Protein AF-A0A6P0VV40-F1 (afdb_monomer)

Solvent-accessible surface area (backbone atoms only — not comparable to full-atom values): 6133 Å² total; per-residue (Å²): 119,70,68,61,55,53,53,53,50,41,50,74,72,64,53,86,82,78,61,78,78,81,75,80,90,69,53,70,68,53,52,54,54,59,65,34,68,69,32,47,52,50,42,54,52,50,51,51,51,52,53,49,52,53,46,37,32,76,75,44,55,63,76,57,80,88,52,69,65,69,73,33,42,53,50,54,51,51,52,33,52,52,55,48,53,52,52,51,53,52,53,53,53,52,51,53,52,51,56,58,63,75,74,108

Sequence (104 aa):
MLRIRHETFAQQLGIEHIILPKSGYKSGQRQQQEKQRYFRQGRYWHNGVEGRISYLKRSFGFNRCLYRGEHGFEGWVGWGVIAHNLTIISRTLAQKKQSLLQLN

pLDDT: mean 92.14, std 9.06, range [49.12, 98.19]

Structure (mmCIF, N/CA/C/O backbone):
data_AF-A0A6P0VV40-F1
#
_entry.id   AF-A0A6P0VV40-F1
#
loop_
_atom_site.group_PDB
_atom_site.id
_atom_site.type_symbol
_atom_site.label_atom_id
_atom_site.label_alt_id
_atom_site.label_comp_id
_atom_site.label_asym_id
_atom_site.label_entity_id
_atom_site.label_seq_id
_atom_site.pdbx_PDB_ins_code
_atom_site.Cartn_x
_atom_site.Cartn_y
_atom_site.Cartn_z
_atom_site.occupancy
_atom_site.B_iso_or_equiv
_atom_site.auth_seq_id
_atom_site.auth_comp_id
_atom_site.auth_asym_id
_atom_site.auth_atom_id
_atom_s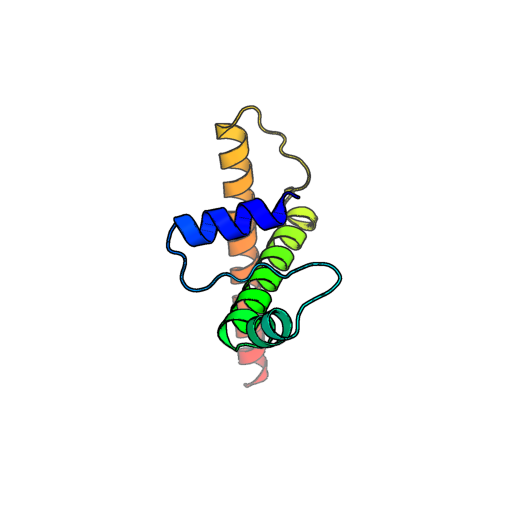ite.pdbx_PDB_model_num
ATOM 1 N N . MET A 1 1 ? -9.857 22.519 4.250 1.00 49.12 1 MET A N 1
ATOM 2 C CA . MET A 1 1 ? -10.674 22.792 3.046 1.00 49.12 1 MET A CA 1
ATOM 3 C C . MET A 1 1 ? -10.697 21.619 2.053 1.00 49.12 1 MET A C 1
ATOM 5 O O . MET A 1 1 ? -11.780 21.228 1.653 1.00 49.12 1 MET A O 1
ATOM 9 N N . LEU A 1 2 ? -9.560 20.986 1.715 1.00 59.31 2 LEU A N 1
ATOM 10 C CA . LEU A 1 2 ? -9.506 19.850 0.766 1.00 59.31 2 LEU A CA 1
ATOM 11 C C . LEU A 1 2 ? -10.274 18.582 1.205 1.00 59.31 2 LEU A C 1
ATOM 13 O O . LEU A 1 2 ? -11.019 18.022 0.414 1.00 59.31 2 LEU A O 1
ATOM 17 N N . ARG A 1 3 ? -10.164 18.157 2.473 1.00 59.00 3 ARG A N 1
ATOM 18 C CA . ARG A 1 3 ? -10.802 16.917 2.973 1.00 59.00 3 ARG A CA 1
ATOM 19 C C . ARG A 1 3 ? -12.333 16.904 2.915 1.00 59.00 3 ARG A C 1
ATOM 21 O O . ARG A 1 3 ? -12.904 15.870 2.604 1.00 59.00 3 ARG A O 1
ATOM 28 N N . ILE A 1 4 ? -12.974 18.042 3.192 1.00 63.78 4 ILE A N 1
ATOM 29 C CA . ILE A 1 4 ? -14.442 18.165 3.164 1.00 63.78 4 ILE A CA 1
ATOM 30 C C . ILE A 1 4 ? -14.948 17.937 1.735 1.00 63.78 4 ILE A C 1
ATOM 32 O O . ILE A 1 4 ? -15.907 17.205 1.538 1.00 63.78 4 ILE A O 1
ATOM 36 N N . ARG A 1 5 ? -14.227 18.461 0.731 1.00 72.25 5 ARG A N 1
ATOM 37 C CA . ARG A 1 5 ? -14.556 18.239 -0.684 1.00 72.25 5 ARG A CA 1
ATOM 38 C C . ARG A 1 5 ? -14.491 16.762 -1.076 1.00 72.25 5 ARG A C 1
ATOM 40 O O . ARG A 1 5 ? -15.326 16.312 -1.844 1.00 72.25 5 ARG A O 1
ATOM 47 N N . HIS A 1 6 ? -13.532 16.008 -0.536 1.00 83.44 6 HIS A N 1
ATOM 48 C CA . HIS A 1 6 ? -13.363 14.590 -0.876 1.00 83.44 6 HIS A CA 1
ATOM 49 C C . HIS A 1 6 ? -14.450 13.715 -0.241 1.00 83.44 6 HIS A C 1
ATOM 51 O O . HIS A 1 6 ? -14.906 12.763 -0.864 1.00 83.44 6 HIS A O 1
ATOM 57 N N . GLU A 1 7 ? -14.877 14.037 0.982 1.00 86.19 7 GLU A N 1
ATOM 58 C CA . GLU A 1 7 ? -15.966 13.320 1.653 1.00 86.19 7 GLU A CA 1
ATOM 59 C C . GLU A 1 7 ? -17.307 13.574 0.958 1.00 86.19 7 GLU A C 1
ATOM 61 O O . GLU A 1 7 ? -18.018 12.621 0.660 1.00 86.19 7 GLU A O 1
ATOM 66 N N . THR A 1 8 ? -17.611 14.824 0.599 1.00 87.44 8 THR A N 1
ATOM 67 C CA . THR A 1 8 ? -18.815 15.152 -0.182 1.00 87.44 8 THR A CA 1
ATOM 68 C C . THR A 1 8 ? -18.799 14.497 -1.563 1.00 87.44 8 THR A C 1
ATOM 70 O O . THR A 1 8 ? -19.811 13.955 -1.992 1.00 87.44 8 THR A O 1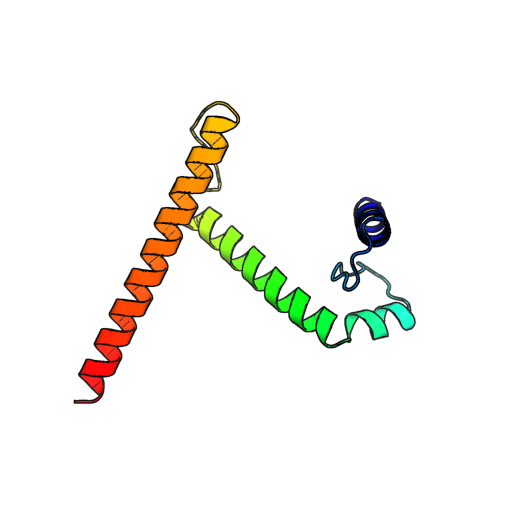
ATOM 73 N N . PHE A 1 9 ? -17.652 14.482 -2.243 1.00 91.44 9 PHE A N 1
ATOM 74 C CA . PHE A 1 9 ? -17.516 13.801 -3.531 1.00 91.44 9 PHE A CA 1
ATOM 75 C C . PHE A 1 9 ? -17.746 12.286 -3.410 1.00 91.44 9 PHE A C 1
ATOM 77 O O . PHE A 1 9 ? -18.480 11.702 -4.199 1.00 91.44 9 PHE A O 1
ATOM 84 N N . ALA A 1 10 ? -17.188 11.650 -2.376 1.00 90.50 10 ALA A N 1
ATOM 85 C CA . ALA A 1 10 ? -17.432 10.238 -2.088 1.00 90.50 10 ALA A CA 1
ATOM 86 C C . ALA A 1 10 ? -18.918 9.944 -1.812 1.00 90.50 10 ALA A C 1
ATOM 88 O O . ALA A 1 10 ? -19.440 8.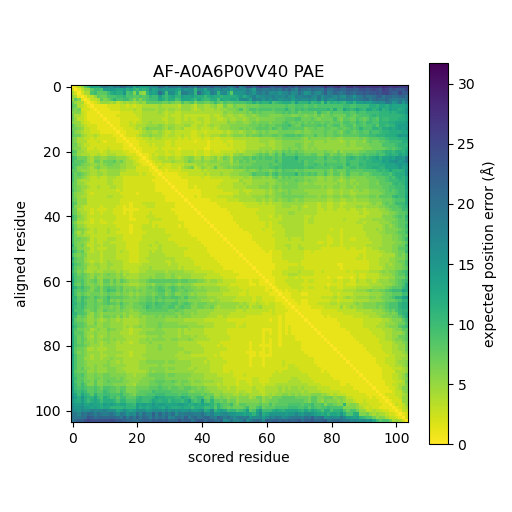935 -2.281 1.00 90.50 10 ALA A O 1
ATOM 89 N N . GLN A 1 11 ? -19.614 10.839 -1.103 1.00 90.56 11 GLN A N 1
ATOM 90 C CA . GLN A 1 11 ? -21.061 10.731 -0.883 1.00 90.56 11 GLN A CA 1
ATOM 91 C C . GLN A 1 11 ? -21.844 10.843 -2.196 1.00 90.56 11 GLN A C 1
ATOM 93 O O . GLN A 1 11 ? -22.757 10.057 -2.424 1.00 90.56 11 GLN A O 1
ATOM 98 N N . GLN A 1 12 ? -21.469 11.776 -3.078 1.00 94.62 12 GLN A N 1
ATOM 99 C CA . GLN A 1 12 ? -22.094 11.941 -4.398 1.00 94.62 12 GLN A CA 1
ATOM 100 C C . GLN A 1 12 ? -21.902 10.715 -5.297 1.00 94.62 12 GLN A C 1
ATOM 102 O O . GLN A 1 12 ? -22.793 10.382 -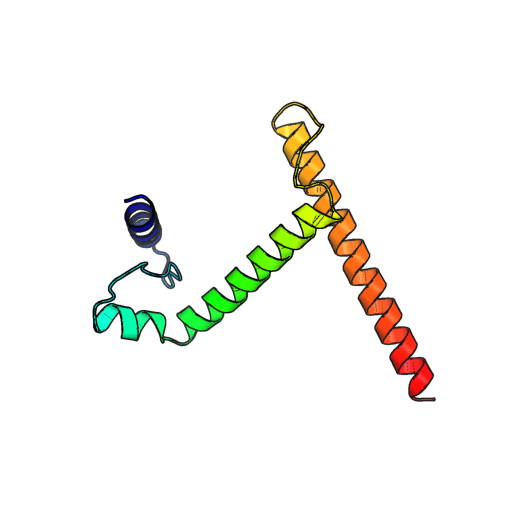6.070 1.00 94.62 12 GLN A O 1
ATOM 107 N N . LEU A 1 13 ? -20.772 10.017 -5.164 1.00 95.00 13 LEU A N 1
ATOM 108 C CA . LEU A 1 13 ? -20.518 8.740 -5.835 1.00 95.00 13 LEU A CA 1
ATOM 109 C C . LEU A 1 13 ? -21.291 7.557 -5.225 1.00 95.00 13 LEU A C 1
ATOM 111 O O . LEU A 1 13 ? -21.136 6.431 -5.689 1.00 95.00 13 LEU A O 1
ATOM 115 N N . GLY A 1 14 ? -22.094 7.781 -4.180 1.00 95.12 14 GLY A N 1
ATOM 116 C CA . GLY A 1 14 ? -22.861 6.728 -3.516 1.00 95.12 14 GLY A CA 1
ATOM 117 C C . GLY A 1 14 ? -22.000 5.765 -2.696 1.00 95.12 14 GLY A C 1
ATOM 118 O O . GLY A 1 14 ? -22.414 4.634 -2.451 1.00 95.12 14 GLY A O 1
ATOM 119 N N . ILE A 1 15 ? -20.799 6.179 -2.272 1.00 93.50 15 ILE A N 1
ATOM 120 C CA . ILE A 1 15 ? -19.941 5.339 -1.431 1.00 93.50 15 ILE A CA 1
ATOM 121 C C . ILE A 1 15 ? -20.584 5.201 -0.049 1.00 93.50 15 ILE A C 1
ATOM 123 O O . ILE A 1 15 ? -20.615 6.146 0.736 1.00 93.50 15 ILE A O 1
ATOM 127 N N . GLU A 1 16 ? -21.050 3.993 0.256 1.00 89.88 16 GLU A N 1
ATOM 128 C CA . GLU A 1 16 ? -21.761 3.673 1.498 1.00 89.88 16 GLU A CA 1
ATOM 129 C C . GLU A 1 16 ? -20.886 3.858 2.751 1.00 89.88 16 GLU A C 1
ATOM 131 O O . GLU A 1 16 ? -21.324 4.399 3.765 1.00 89.88 16 GLU A O 1
ATOM 136 N N . HIS A 1 17 ? -19.614 3.453 2.675 1.00 92.81 17 HIS A N 1
ATOM 137 C CA . HIS A 1 17 ? -18.705 3.419 3.820 1.00 92.81 17 HIS A CA 1
ATOM 138 C C . HIS A 1 17 ? -17.488 4.327 3.610 1.00 92.81 17 HIS A C 1
ATOM 140 O O . HIS A 1 17 ? -16.462 3.918 3.064 1.00 92.81 17 HIS A O 1
ATOM 146 N N . ILE A 1 18 ? -17.574 5.568 4.095 1.00 93.12 18 ILE A N 1
ATOM 147 C CA . ILE A 1 18 ? -16.497 6.560 3.968 1.00 93.12 18 ILE A CA 1
ATOM 148 C C . ILE A 1 18 ? -15.625 6.570 5.226 1.00 93.12 18 ILE A C 1
ATOM 150 O O . ILE A 1 18 ? -16.090 6.833 6.332 1.00 93.12 18 ILE A O 1
ATOM 154 N N . ILE A 1 19 ? -14.323 6.327 5.050 1.00 94.12 19 ILE A N 1
ATOM 155 C CA . ILE A 1 19 ? -13.353 6.179 6.153 1.00 94.12 19 ILE A CA 1
ATOM 156 C C . ILE A 1 19 ? -12.415 7.383 6.329 1.00 94.12 19 ILE A C 1
ATOM 158 O O . ILE A 1 19 ? -11.304 7.251 6.850 1.00 94.12 19 ILE A O 1
ATOM 162 N N . LEU A 1 20 ? -12.820 8.564 5.856 1.00 92.25 20 LEU A N 1
ATOM 163 C CA . LEU A 1 20 ? -12.023 9.787 5.959 1.00 92.25 20 LEU A CA 1
ATOM 164 C C . LEU A 1 20 ? -12.104 10.346 7.389 1.00 92.25 20 LEU A C 1
ATOM 166 O O . LEU A 1 20 ? -13.178 10.745 7.819 1.00 92.25 20 LEU A O 1
ATOM 170 N N . PRO A 1 21 ? -11.012 10.409 8.169 1.00 90.69 21 PRO A N 1
ATOM 171 C CA . PRO A 1 21 ? -11.084 10.936 9.528 1.00 90.69 21 PRO A CA 1
ATOM 172 C C . PRO A 1 21 ? -11.193 12.464 9.528 1.00 90.69 21 PRO A C 1
ATOM 174 O O . PRO A 1 21 ? -10.475 13.157 8.791 1.00 90.69 21 PRO A O 1
ATOM 177 N N . LYS A 1 22 ? -12.033 13.007 10.414 1.00 89.81 22 LYS A N 1
ATOM 178 C CA . LYS A 1 22 ? -12.083 14.450 10.665 1.00 89.81 22 LYS A CA 1
ATOM 179 C C . LYS A 1 22 ? -10.867 14.858 11.503 1.00 89.81 22 LYS A C 1
ATOM 181 O O . LYS A 1 22 ? -10.610 14.293 12.563 1.00 89.81 22 LYS A O 1
ATOM 186 N N . SER A 1 23 ? -10.102 15.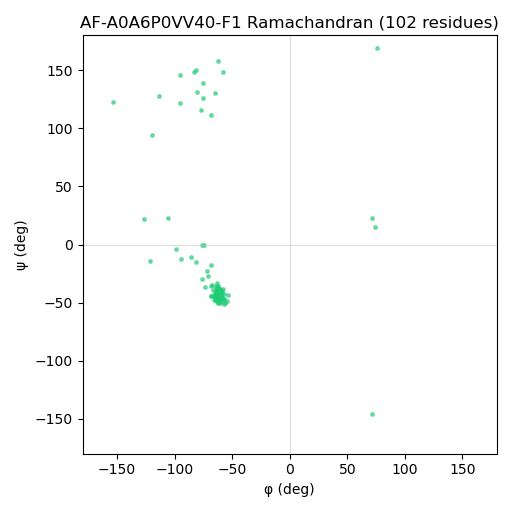839 11.031 1.00 85.31 23 SER A N 1
ATOM 187 C CA . SER A 1 23 ? -9.008 16.443 11.804 1.00 85.31 23 SER A CA 1
ATOM 188 C C . SER A 1 23 ? -9.535 17.490 12.786 1.00 85.31 23 SER A C 1
ATOM 190 O O . SER A 1 23 ? -10.512 18.175 12.484 1.00 85.31 23 SER A O 1
ATOM 192 N N . GLY A 1 24 ? -8.849 17.672 13.916 1.00 87.62 24 GLY A N 1
ATOM 193 C CA . GLY A 1 24 ? -9.226 18.661 14.928 1.00 87.62 24 GLY A CA 1
ATOM 194 C C . GLY A 1 24 ? -10.494 18.269 15.692 1.00 87.62 24 GLY A C 1
ATOM 195 O O . GLY A 1 24 ? -10.730 17.087 15.945 1.00 87.62 24 GLY A O 1
ATOM 196 N N . TYR A 1 25 ? -11.305 19.260 16.070 1.00 90.75 25 TYR A N 1
ATOM 197 C CA . TYR A 1 25 ? -12.492 19.046 16.900 1.00 90.75 25 TYR A CA 1
ATOM 198 C C . TYR A 1 25 ? -13.571 18.193 16.204 1.00 90.75 25 TYR A C 1
ATOM 200 O O . TYR A 1 25 ? -14.006 18.468 15.074 1.00 90.75 25 TYR A O 1
ATOM 208 N N . LYS A 1 26 ? -14.057 17.168 16.914 1.00 91.12 26 LYS A N 1
ATOM 209 C CA . LYS A 1 26 ? -15.077 16.221 16.441 1.00 91.12 26 LYS A CA 1
ATOM 210 C C . LYS A 1 26 ? -16.362 16.381 17.247 1.00 91.12 26 LYS A C 1
ATOM 212 O O . LYS A 1 26 ? -16.333 16.265 18.469 1.00 91.12 26 LYS A O 1
ATOM 217 N N . SER A 1 27 ? -17.486 16.561 16.553 1.00 93.25 27 SER A N 1
ATOM 218 C CA . SER A 1 27 ? -18.814 16.496 17.172 1.00 93.25 27 SER A CA 1
ATOM 219 C C . SER A 1 27 ? -19.074 15.098 17.742 1.00 93.25 27 SER A C 1
ATOM 221 O O . SER A 1 27 ? -18.477 14.121 17.281 1.00 93.25 27 SER A O 1
ATOM 223 N N . GLY A 1 28 ? -19.992 14.982 18.708 1.00 94.69 28 GLY A N 1
ATOM 224 C CA . GLY A 1 28 ? -20.370 13.688 19.292 1.00 94.69 28 GLY A CA 1
ATOM 225 C C . GLY A 1 28 ? -20.798 12.667 18.232 1.00 94.69 28 GLY A C 1
ATOM 226 O O . GLY A 1 28 ? -20.312 11.538 18.230 1.00 94.69 28 GLY A O 1
ATOM 227 N N . GLN A 1 29 ? -21.595 13.100 17.250 1.00 93.00 29 GLN A N 1
ATOM 228 C CA . GLN A 1 29 ? -22.006 12.272 16.113 1.00 93.00 29 GLN A CA 1
ATOM 229 C C . GLN A 1 29 ? -20.807 11.769 15.297 1.00 93.00 29 GLN A C 1
ATOM 231 O O . GLN A 1 29 ? -20.732 10.583 14.980 1.00 93.00 29 GLN A O 1
ATOM 236 N N . ARG A 1 30 ? -19.821 12.633 15.004 1.00 92.94 30 ARG A N 1
ATOM 237 C CA . ARG A 1 30 ? -18.627 12.207 14.260 1.00 92.94 30 ARG A CA 1
ATOM 238 C C . ARG A 1 30 ? -17.785 11.222 15.061 1.00 92.94 30 ARG A C 1
ATOM 240 O O . ARG A 1 30 ? -17.272 10.261 14.501 1.00 92.94 30 ARG A O 1
ATOM 247 N N . GLN A 1 31 ? -17.653 11.429 16.368 1.00 94.50 31 GLN A N 1
ATOM 248 C CA . GLN A 1 31 ? -16.941 10.481 17.225 1.00 94.50 31 GLN A CA 1
ATOM 249 C C . GLN A 1 31 ? -17.623 9.109 17.241 1.00 94.50 31 GLN A C 1
ATOM 251 O O . GLN A 1 31 ? -16.932 8.095 17.206 1.00 94.50 31 GLN A O 1
ATOM 256 N N . GLN A 1 32 ? -18.957 9.065 17.278 1.00 95.19 32 GLN A N 1
ATOM 257 C CA . GLN A 1 32 ? -19.710 7.811 17.206 1.00 95.19 32 GLN A CA 1
ATOM 258 C C . GLN A 1 32 ? -19.517 7.117 15.852 1.00 95.19 32 GLN A C 1
ATOM 260 O O . GLN A 1 32 ? -19.206 5.928 15.835 1.00 95.19 32 GLN A O 1
ATOM 265 N N . GLN A 1 33 ? -19.603 7.857 14.741 1.00 93.12 33 GLN A N 1
ATOM 266 C CA . GLN A 1 33 ? -19.331 7.339 13.393 1.00 93.12 33 GLN A CA 1
ATOM 267 C C . GLN A 1 33 ? -17.920 6.745 13.278 1.00 93.12 33 GLN A C 1
ATOM 269 O O . GLN A 1 33 ? -17.764 5.593 12.888 1.00 93.12 33 GLN A O 1
ATOM 274 N N . GLU A 1 34 ? -16.879 7.475 13.692 1.00 94.75 34 GLU A N 1
ATOM 275 C CA . GLU A 1 34 ? -15.491 6.997 13.575 1.00 94.75 34 GLU A CA 1
ATOM 276 C C . GLU A 1 34 ? -15.173 5.801 14.498 1.00 94.75 34 GLU A C 1
ATOM 278 O O . GLU A 1 34 ? -14.201 5.075 14.272 1.00 94.75 34 GLU A O 1
ATOM 283 N N . LYS A 1 35 ? -15.995 5.557 15.530 1.00 95.25 35 LYS A N 1
ATOM 284 C CA . LYS A 1 35 ? -15.904 4.370 16.399 1.00 95.25 35 LYS A CA 1
ATOM 285 C C . LYS A 1 35 ? -16.569 3.129 15.794 1.00 95.25 35 LYS A C 1
ATOM 287 O O . LYS A 1 35 ? -16.308 2.017 16.274 1.00 95.25 35 LYS A O 1
ATOM 292 N N . GLN A 1 36 ? -17.396 3.287 14.757 1.00 96.75 36 GLN A N 1
ATOM 293 C CA . GLN A 1 36 ? -18.074 2.171 14.100 1.00 96.75 36 GLN A CA 1
ATOM 294 C C . GLN A 1 36 ? -17.060 1.148 13.576 1.00 96.75 36 GLN A C 1
ATOM 296 O O . GLN A 1 36 ? -15.921 1.463 13.217 1.00 96.75 36 GLN A O 1
ATOM 301 N N . ARG A 1 37 ? -17.472 -0.123 13.571 1.00 96.81 37 ARG A N 1
ATOM 302 C CA . ARG A 1 37 ? -16.588 -1.246 13.238 1.00 96.81 37 ARG A CA 1
ATOM 303 C C . ARG A 1 37 ? -16.022 -1.130 11.823 1.00 96.81 37 ARG A C 1
ATOM 305 O O . ARG A 1 37 ? -14.811 -1.278 11.670 1.00 96.81 37 ARG A O 1
ATOM 312 N N . TYR A 1 38 ? -16.859 -0.827 10.826 1.00 96.06 38 TYR A N 1
ATOM 313 C CA . TYR A 1 38 ? -16.404 -0.676 9.438 1.00 96.06 38 TYR A CA 1
ATOM 314 C C . TYR A 1 38 ? -15.373 0.452 9.314 1.00 96.06 38 TYR A C 1
ATOM 316 O O . TYR A 1 38 ? -14.369 0.293 8.625 1.00 96.06 38 TYR A O 1
ATOM 324 N N . PHE A 1 39 ? -15.572 1.560 10.040 1.00 96.44 39 PHE A N 1
ATOM 325 C CA . PHE A 1 39 ? -14.680 2.711 9.981 1.00 96.44 39 PHE A CA 1
ATOM 326 C C . PHE A 1 39 ? -13.296 2.331 10.502 1.00 96.44 39 PHE A C 1
ATOM 328 O O . PHE A 1 39 ? -12.285 2.567 9.839 1.00 96.44 39 PHE A O 1
ATOM 335 N N . ARG A 1 40 ? -13.242 1.665 11.662 1.00 96.12 40 ARG A N 1
ATOM 336 C CA . ARG A 1 40 ? -11.982 1.186 12.246 1.00 96.12 40 ARG A CA 1
ATOM 337 C C . ARG A 1 40 ? -11.286 0.164 11.352 1.00 96.12 40 ARG A C 1
ATOM 339 O O . ARG A 1 40 ? -10.091 0.299 11.110 1.00 96.12 40 ARG A O 1
ATOM 346 N N . GLN A 1 41 ? -12.020 -0.813 10.824 1.00 96.69 41 GLN A N 1
ATOM 347 C CA . GLN A 1 41 ? -11.457 -1.824 9.924 1.00 96.69 41 GLN A CA 1
ATO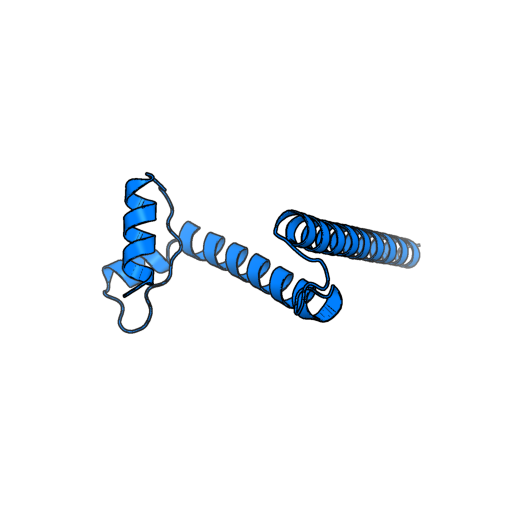M 348 C C . GLN A 1 41 ? -10.903 -1.203 8.639 1.00 96.69 41 GLN A C 1
ATOM 350 O O . GLN A 1 41 ? -9.759 -1.475 8.276 1.00 96.69 41 GLN A O 1
ATOM 355 N N . GLY A 1 42 ? -11.655 -0.305 8.003 1.00 96.12 42 GLY A N 1
ATOM 356 C CA . GLY A 1 42 ? -11.181 0.401 6.818 1.00 96.12 42 GLY A CA 1
ATOM 357 C C . GLY A 1 42 ? -9.973 1.291 7.116 1.00 96.12 42 GLY A C 1
ATOM 358 O O . GLY A 1 42 ? -9.028 1.325 6.330 1.00 96.12 42 GLY A O 1
ATOM 359 N N . ARG A 1 43 ? -9.921 1.946 8.285 1.00 95.75 43 ARG A N 1
ATOM 360 C CA . ARG A 1 43 ? -8.726 2.688 8.721 1.00 95.75 43 ARG A CA 1
ATOM 361 C C . ARG A 1 43 ? -7.516 1.784 8.952 1.00 95.75 43 ARG A C 1
ATOM 363 O O . ARG A 1 43 ? -6.418 2.178 8.565 1.00 95.75 43 ARG A O 1
ATOM 370 N N . TYR A 1 44 ? -7.683 0.598 9.537 1.00 96.25 44 TYR A N 1
ATOM 371 C CA . TYR A 1 44 ? -6.583 -0.362 9.678 1.00 96.25 44 TYR A CA 1
ATOM 372 C C . TYR A 1 44 ? -6.063 -0.825 8.319 1.00 96.25 44 TYR A C 1
ATOM 374 O O . TYR A 1 44 ? -4.852 -0.825 8.099 1.00 96.25 44 TYR A O 1
ATOM 382 N N . TRP A 1 45 ? -6.965 -1.133 7.388 1.00 96.12 45 TRP A N 1
ATOM 383 C CA . TRP A 1 45 ? -6.594 -1.488 6.022 1.00 96.12 45 TRP A CA 1
ATOM 384 C C . TRP A 1 45 ? -5.839 -0.348 5.325 1.00 96.12 45 TRP A C 1
ATOM 386 O O . TRP A 1 45 ? -4.741 -0.559 4.810 1.00 96.12 45 TRP A O 1
ATOM 396 N N . HIS A 1 46 ? -6.355 0.882 5.408 1.00 95.31 46 HIS A N 1
ATOM 397 C CA . HIS A 1 46 ? -5.700 2.071 4.863 1.00 95.31 46 HIS A CA 1
ATOM 398 C C . HIS A 1 46 ? -4.308 2.289 5.467 1.00 95.31 46 HIS A C 1
ATOM 400 O O . HIS A 1 46 ? -3.366 2.615 4.750 1.00 95.31 46 HIS A O 1
ATOM 406 N N . ASN A 1 47 ? -4.141 2.116 6.780 1.00 95.88 47 ASN A N 1
ATOM 407 C CA . ASN A 1 47 ? -2.825 2.225 7.412 1.00 95.88 47 ASN A CA 1
ATOM 408 C C . ASN A 1 47 ? -1.853 1.158 6.872 1.00 95.88 47 ASN A C 1
ATOM 410 O O . ASN A 1 47 ? -0.673 1.447 6.684 1.00 95.88 47 ASN A O 1
ATOM 414 N N . GLY A 1 48 ? -2.342 -0.051 6.577 1.00 95.75 48 GLY A N 1
ATOM 415 C CA . GLY A 1 48 ? -1.557 -1.095 5.917 1.00 95.75 48 GLY A CA 1
ATOM 416 C C . GLY A 1 48 ? -1.103 -0.697 4.509 1.00 95.75 48 GLY A C 1
ATOM 417 O O . GLY A 1 48 ? 0.057 -0.917 4.156 1.00 95.75 48 GLY A O 1
ATOM 418 N N . VAL A 1 49 ? -1.981 -0.061 3.726 1.00 95.12 49 VAL A N 1
ATOM 419 C CA . VAL A 1 49 ? -1.643 0.482 2.398 1.00 95.12 49 VAL A CA 1
ATOM 420 C C . VAL A 1 49 ? -0.549 1.547 2.504 1.00 95.12 49 VAL A C 1
ATOM 422 O O . VAL A 1 49 ? 0.462 1.449 1.810 1.00 95.12 49 VAL A O 1
ATOM 425 N N . GLU A 1 50 ? -0.682 2.503 3.426 1.00 96.19 50 GLU A N 1
ATOM 426 C CA . GLU A 1 50 ? 0.346 3.529 3.669 1.00 96.19 50 GLU A CA 1
ATOM 427 C C . GLU A 1 50 ? 1.687 2.918 4.095 1.00 96.19 50 GLU A C 1
ATOM 429 O O . GLU A 1 50 ? 2.752 3.333 3.631 1.00 96.19 50 GLU A O 1
ATOM 434 N N . GLY A 1 51 ? 1.650 1.875 4.931 1.00 96.12 51 GLY A N 1
ATOM 435 C CA . GLY A 1 51 ? 2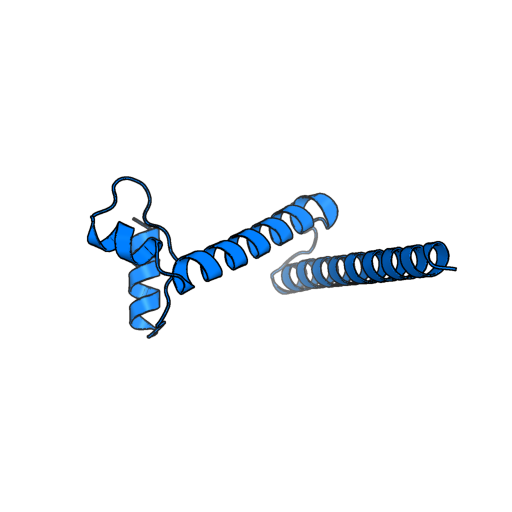.840 1.117 5.310 1.00 96.12 51 GLY A CA 1
ATOM 436 C C . GLY A 1 51 ? 3.542 0.490 4.101 1.00 96.12 51 GLY A C 1
ATOM 437 O O . GLY A 1 51 ? 4.766 0.591 3.976 1.00 96.12 51 GLY A O 1
ATOM 438 N N . ARG A 1 52 ? 2.777 -0.094 3.169 1.00 95.31 52 ARG A N 1
ATOM 439 C CA . ARG A 1 52 ? 3.317 -0.651 1.916 1.00 95.31 52 ARG A CA 1
ATOM 440 C C . ARG A 1 52 ? 3.902 0.431 1.013 1.00 95.31 52 ARG A C 1
ATOM 442 O O . ARG A 1 52 ? 5.010 0.248 0.520 1.00 95.31 52 ARG A O 1
ATOM 449 N N . ILE A 1 53 ? 3.228 1.572 0.850 1.00 94.56 53 ILE A N 1
ATOM 450 C CA . ILE A 1 53 ? 3.748 2.712 0.072 1.00 94.56 53 ILE A CA 1
ATOM 451 C C . ILE A 1 53 ? 5.061 3.220 0.679 1.00 94.56 53 ILE A C 1
ATOM 453 O O . ILE A 1 53 ? 6.038 3.429 -0.040 1.00 94.56 53 ILE A O 1
ATOM 457 N N . SER A 1 54 ? 5.120 3.374 2.003 1.00 95.88 54 SER A N 1
ATOM 458 C CA . SER A 1 54 ? 6.341 3.776 2.712 1.00 95.88 54 SER A CA 1
ATOM 459 C C . SER A 1 54 ? 7.488 2.783 2.495 1.00 95.88 54 SER A C 1
ATOM 461 O O . SER A 1 54 ? 8.640 3.177 2.295 1.00 95.88 54 SER A O 1
ATOM 463 N N . TYR A 1 55 ? 7.192 1.483 2.488 1.00 95.88 55 TYR A N 1
ATOM 464 C CA . TYR A 1 55 ? 8.190 0.459 2.196 1.00 95.88 55 TYR A CA 1
ATOM 465 C C . TYR A 1 55 ? 8.656 0.488 0.733 1.00 95.88 55 TYR A C 1
ATOM 467 O O . TYR A 1 55 ? 9.860 0.477 0.484 1.00 95.88 55 TYR A O 1
ATOM 475 N N . LEU A 1 56 ? 7.736 0.624 -0.227 1.00 96.44 56 LEU A N 1
ATOM 476 C CA . LEU A 1 56 ? 8.056 0.792 -1.650 1.00 96.44 56 LEU A CA 1
ATOM 477 C C . LEU A 1 56 ? 8.956 2.012 -1.895 1.00 96.44 56 LEU A C 1
ATOM 479 O O . LEU A 1 56 ? 9.952 1.925 -2.611 1.00 96.44 56 LEU A O 1
ATOM 483 N N . LYS A 1 57 ? 8.672 3.137 -1.233 1.00 95.31 57 LYS A N 1
ATOM 484 C CA . LYS A 1 57 ? 9.510 4.343 -1.285 1.00 95.31 57 LYS A CA 1
ATOM 485 C C . LYS A 1 57 ? 10.932 4.091 -0.797 1.00 95.31 57 LYS A C 1
ATOM 487 O O . LYS A 1 57 ? 11.881 4.440 -1.492 1.00 95.31 57 LYS A O 1
ATOM 492 N N . ARG A 1 58 ? 11.083 3.463 0.372 1.00 95.62 58 ARG A N 1
ATOM 493 C CA . ARG A 1 58 ? 12.396 3.242 1.002 1.00 95.62 58 ARG A CA 1
ATOM 494 C C . ARG A 1 58 ? 13.218 2.125 0.361 1.00 95.62 58 ARG A C 1
ATOM 496 O O . ARG A 1 58 ? 14.439 2.195 0.421 1.00 95.62 58 ARG A O 1
ATOM 503 N N . SER A 1 59 ? 12.579 1.103 -0.209 1.00 95.56 59 SER A N 1
ATOM 504 C CA . SER A 1 59 ? 13.268 -0.126 -0.638 1.00 95.56 59 SER A CA 1
ATOM 505 C C . SER A 1 59 ? 13.134 -0.461 -2.124 1.00 95.56 59 SER A C 1
ATOM 507 O O . SER A 1 59 ? 13.899 -1.286 -2.605 1.00 95.56 59 SER A O 1
ATOM 509 N N . PHE A 1 60 ? 12.209 0.168 -2.856 1.00 95.75 60 PHE A N 1
ATOM 510 C CA . PHE A 1 60 ? 11.922 -0.148 -4.266 1.00 95.75 60 PHE A CA 1
ATOM 511 C C . PHE A 1 60 ? 11.986 1.084 -5.185 1.00 95.75 60 PHE A C 1
ATOM 513 O O . PHE A 1 60 ? 11.404 1.095 -6.263 1.00 95.75 60 PHE A O 1
ATOM 520 N N . GLY A 1 61 ? 12.691 2.143 -4.771 1.00 92.56 61 GLY A N 1
ATOM 521 C CA . GLY A 1 61 ? 12.999 3.280 -5.649 1.00 92.56 61 GLY A CA 1
ATOM 522 C C . GLY A 1 61 ? 11.822 4.217 -5.945 1.00 92.56 61 GLY A C 1
ATOM 523 O O . GLY A 1 61 ? 11.913 5.048 -6.844 1.00 92.56 61 GLY A O 1
ATOM 524 N N . PHE A 1 62 ? 10.721 4.152 -5.188 1.00 95.56 62 PHE A N 1
ATOM 525 C CA . PHE A 1 62 ? 9.545 5.009 -5.434 1.00 95.56 62 PHE A CA 1
ATOM 526 C C . PHE A 1 62 ? 9.713 6.463 -4.964 1.00 95.56 62 PHE A C 1
ATOM 528 O O . PHE A 1 62 ? 8.805 7.273 -5.132 1.00 95.56 62 PHE A O 1
ATOM 535 N N . ASN A 1 63 ? 10.861 6.824 -4.386 1.00 94.12 63 ASN A N 1
ATOM 536 C CA . ASN A 1 63 ? 11.169 8.219 -4.060 1.00 94.12 63 ASN A CA 1
ATOM 537 C C . ASN A 1 63 ? 11.442 9.075 -5.305 1.00 94.12 63 ASN A C 1
ATOM 539 O O . ASN A 1 63 ? 11.243 10.287 -5.258 1.00 94.12 63 ASN A O 1
ATOM 543 N N . ARG A 1 64 ? 11.909 8.469 -6.405 1.00 94.00 64 ARG A N 1
ATOM 544 C CA . ARG A 1 64 ? 12.205 9.181 -7.651 1.00 94.00 64 ARG A CA 1
ATOM 545 C C . ARG A 1 64 ? 12.082 8.239 -8.843 1.00 94.00 64 ARG A C 1
ATOM 547 O O . ARG A 1 64 ? 12.799 7.250 -8.915 1.00 94.00 64 ARG A O 1
ATOM 554 N N . CYS A 1 65 ? 11.220 8.589 -9.794 1.00 95.12 65 CYS A N 1
ATOM 555 C CA . CYS A 1 65 ? 11.178 7.933 -11.097 1.00 95.12 65 CYS A CA 1
ATOM 556 C C . CYS A 1 65 ? 12.287 8.500 -11.994 1.00 95.12 65 CYS A C 1
ATOM 558 O O . CYS A 1 65 ? 12.443 9.721 -12.086 1.00 95.12 65 CYS A O 1
ATOM 560 N N . LEU A 1 66 ? 13.061 7.624 -12.636 1.00 93.56 66 LEU A N 1
ATOM 561 C CA . LEU A 1 66 ? 14.089 8.020 -13.608 1.00 93.56 66 LEU A CA 1
ATOM 562 C C . LEU A 1 66 ? 13.576 7.995 -15.054 1.00 93.56 66 LEU A C 1
ATOM 564 O O . LEU A 1 66 ? 14.244 8.506 -15.952 1.00 93.56 66 LEU A O 1
ATOM 568 N N . TYR A 1 67 ? 12.409 7.393 -15.287 1.00 96.25 67 TYR A N 1
ATOM 569 C CA . TYR A 1 67 ? 11.823 7.265 -16.616 1.00 96.25 67 TYR A CA 1
ATOM 570 C C . TYR A 1 67 ? 11.068 8.547 -16.978 1.00 96.25 67 TYR A C 1
ATOM 572 O O . TYR A 1 67 ? 10.541 9.246 -16.112 1.00 96.25 67 TYR A O 1
ATOM 580 N N . ARG A 1 68 ? 11.044 8.878 -18.272 1.00 96.56 68 ARG A N 1
ATOM 581 C CA . ARG A 1 68 ? 10.394 10.090 -18.786 1.00 96.56 68 ARG A CA 1
ATOM 582 C C . ARG A 1 68 ? 8.974 9.784 -19.257 1.00 96.56 68 ARG A C 1
ATOM 584 O O . ARG A 1 68 ? 8.731 8.727 -19.831 1.00 96.56 68 ARG A O 1
ATOM 591 N N . GLY A 1 69 ? 8.078 10.752 -19.077 1.00 96.94 69 GLY A N 1
ATOM 592 C CA . GLY A 1 69 ? 6.683 10.659 -19.510 1.00 96.94 69 GLY A CA 1
ATOM 593 C C . GLY A 1 69 ? 5.817 9.765 -18.619 1.00 96.94 69 GLY A C 1
ATOM 594 O O . GLY A 1 69 ? 6.312 9.041 -17.756 1.00 96.94 69 GLY A O 1
ATOM 595 N N . GLU A 1 70 ? 4.507 9.836 -18.841 1.00 97.25 70 GLU A N 1
ATOM 596 C CA . GLU A 1 70 ? 3.497 9.115 -18.059 1.00 97.25 70 GLU A CA 1
ATOM 597 C C . GLU A 1 70 ? 3.644 7.595 -18.192 1.00 97.25 70 GLU A C 1
ATOM 599 O O . GLU A 1 70 ? 3.806 6.913 -17.186 1.00 97.25 70 GLU A O 1
ATOM 604 N N . HIS A 1 71 ? 3.755 7.073 -19.418 1.00 97.19 71 HIS A N 1
ATOM 605 C CA . HIS A 1 71 ? 3.999 5.644 -19.652 1.00 97.19 71 HIS A CA 1
ATOM 606 C C . HIS A 1 71 ? 5.285 5.134 -18.986 1.00 97.19 71 HIS A C 1
ATOM 608 O O . HIS A 1 71 ? 5.328 4.028 -18.446 1.00 97.19 71 HIS A O 1
ATOM 614 N N . GLY A 1 72 ? 6.345 5.950 -18.985 1.00 97.25 72 GLY A N 1
ATOM 615 C CA . GLY A 1 72 ? 7.582 5.625 -18.279 1.00 97.25 72 GLY A CA 1
ATOM 616 C C . GLY A 1 72 ? 7.369 5.543 -16.766 1.00 97.25 72 GLY A C 1
ATOM 617 O O . GLY A 1 72 ? 7.876 4.629 -16.116 1.00 97.25 72 GLY A O 1
ATOM 618 N N . PHE A 1 73 ? 6.588 6.466 -16.205 1.00 96.69 73 PHE A N 1
ATOM 619 C CA . PHE A 1 73 ? 6.223 6.458 -14.792 1.00 96.69 73 PHE A CA 1
ATOM 620 C C . PHE A 1 73 ? 5.370 5.240 -14.413 1.00 96.69 73 PHE A C 1
ATOM 622 O O . PHE A 1 73 ? 5.686 4.568 -13.429 1.00 96.69 73 PHE A O 1
ATOM 629 N N . GLU A 1 74 ? 4.348 4.908 -15.204 1.00 97.06 74 GLU A N 1
ATOM 630 C CA . GLU A 1 74 ? 3.519 3.711 -15.009 1.00 97.06 74 GLU A CA 1
ATOM 631 C C . GLU A 1 74 ? 4.372 2.438 -15.009 1.00 97.06 74 GLU A C 1
ATOM 633 O O . GLU A 1 74 ? 4.263 1.616 -14.097 1.00 97.06 74 GLU A O 1
ATOM 638 N N . GLY A 1 75 ? 5.285 2.312 -15.979 1.00 97.31 75 GLY A N 1
ATOM 639 C CA . GLY A 1 75 ? 6.222 1.193 -16.059 1.00 97.31 75 GLY A CA 1
ATOM 640 C C . GLY A 1 75 ? 7.156 1.114 -14.849 1.00 97.31 75 GLY A C 1
ATOM 641 O O . GLY A 1 75 ? 7.326 0.040 -14.271 1.00 97.31 75 GLY A O 1
ATOM 642 N N . TRP A 1 76 ? 7.725 2.244 -14.415 1.00 97.00 76 TRP A N 1
ATOM 643 C CA . TRP A 1 76 ? 8.579 2.313 -13.221 1.00 97.00 76 TRP A CA 1
ATOM 644 C C . TRP A 1 76 ? 7.846 1.832 -11.962 1.00 97.00 76 TRP A C 1
ATOM 646 O O . TRP A 1 76 ? 8.374 1.025 -11.190 1.00 97.00 76 TRP A O 1
ATOM 656 N N . VAL A 1 77 ? 6.606 2.294 -11.770 1.00 96.00 77 VAL A N 1
ATOM 657 C CA . VAL A 1 77 ? 5.753 1.857 -10.659 1.00 96.00 77 VAL A CA 1
ATOM 658 C C . VAL A 1 77 ? 5.434 0.366 -10.784 1.00 96.00 77 VAL A C 1
ATOM 660 O O . VAL A 1 77 ? 5.601 -0.378 -9.816 1.00 96.00 77 VAL A O 1
ATOM 663 N N . GLY A 1 78 ? 5.038 -0.102 -11.968 1.00 96.38 78 GLY A N 1
ATOM 664 C CA . GLY A 1 78 ? 4.734 -1.512 -12.215 1.00 96.38 78 GLY A CA 1
ATOM 665 C C . GLY A 1 78 ? 5.888 -2.436 -11.819 1.00 96.38 78 GLY A C 1
ATOM 666 O O . GLY A 1 78 ? 5.694 -3.378 -11.045 1.00 96.38 78 GLY A O 1
ATOM 667 N N . TRP A 1 79 ? 7.109 -2.117 -12.255 1.00 96.81 79 TRP A N 1
ATOM 668 C CA . TRP A 1 79 ? 8.298 -2.906 -11.924 1.00 96.81 79 TRP A CA 1
ATOM 669 C C . TRP A 1 79 ? 8.599 -2.949 -10.428 1.00 96.81 79 TRP A C 1
ATOM 671 O O . TRP A 1 79 ? 8.883 -4.025 -9.896 1.00 96.81 79 TRP A O 1
ATOM 681 N N . GLY A 1 80 ? 8.496 -1.821 -9.721 1.00 96.19 80 GLY A N 1
ATOM 682 C CA . GLY A 1 80 ? 8.727 -1.822 -8.275 1.00 96.19 80 GLY A CA 1
ATOM 683 C C . GLY A 1 80 ? 7.664 -2.600 -7.498 1.00 96.19 80 GLY A C 1
ATOM 684 O O . GLY A 1 80 ? 8.006 -3.282 -6.531 1.00 96.19 80 GLY A O 1
ATOM 685 N N . VAL A 1 81 ? 6.399 -2.586 -7.941 1.00 96.69 81 VAL A N 1
ATOM 686 C CA . VAL A 1 81 ? 5.344 -3.432 -7.352 1.00 96.69 81 VAL A CA 1
ATOM 687 C C . VAL A 1 81 ? 5.631 -4.918 -7.588 1.00 96.69 81 VAL A C 1
ATOM 689 O O . VAL A 1 81 ? 5.534 -5.709 -6.648 1.00 96.69 81 VAL A O 1
ATOM 692 N N . ILE A 1 82 ? 6.028 -5.311 -8.803 1.00 97.75 82 ILE A N 1
ATOM 693 C CA . ILE A 1 82 ? 6.378 -6.707 -9.119 1.00 97.75 82 ILE A CA 1
ATOM 694 C C . ILE A 1 82 ? 7.559 -7.174 -8.260 1.00 97.75 82 ILE A C 1
ATOM 696 O O . ILE A 1 82 ? 7.464 -8.205 -7.591 1.00 97.75 82 ILE A O 1
ATOM 700 N N . ALA A 1 83 ? 8.644 -6.397 -8.213 1.00 97.81 83 ALA A N 1
ATOM 701 C CA . ALA A 1 83 ? 9.816 -6.712 -7.397 1.00 97.81 83 ALA A CA 1
ATOM 702 C C . ALA A 1 83 ? 9.459 -6.841 -5.904 1.00 97.81 83 ALA A C 1
ATOM 704 O O . ALA A 1 83 ? 9.934 -7.753 -5.217 1.00 97.81 83 ALA A O 1
ATOM 705 N N . HIS A 1 84 ? 8.580 -5.969 -5.405 1.00 96.69 84 HIS A N 1
ATOM 706 C CA . HIS A 1 84 ? 8.079 -6.042 -4.037 1.00 96.69 84 HIS A CA 1
ATOM 707 C C . HIS A 1 84 ? 7.310 -7.335 -3.774 1.00 96.69 84 HIS A C 1
ATOM 709 O O . HIS A 1 84 ? 7.625 -8.046 -2.817 1.00 96.69 84 HIS A O 1
ATOM 715 N N . ASN A 1 85 ? 6.355 -7.676 -4.639 1.00 96.69 85 ASN A N 1
ATOM 716 C CA . ASN A 1 85 ? 5.548 -8.884 -4.488 1.00 96.69 85 ASN A CA 1
ATOM 717 C C . ASN A 1 85 ? 6.421 -10.147 -4.497 1.00 96.69 85 ASN A C 1
ATOM 719 O O . ASN A 1 85 ? 6.279 -10.991 -3.611 1.00 96.69 85 ASN A O 1
ATOM 723 N N . LEU A 1 86 ? 7.379 -10.240 -5.426 1.00 98.19 86 LEU A N 1
ATOM 724 C CA . LEU A 1 86 ? 8.338 -11.349 -5.487 1.00 98.19 86 LEU A CA 1
ATOM 725 C C . LEU A 1 86 ? 9.175 -11.459 -4.204 1.00 98.19 86 LEU A C 1
ATOM 727 O O . LEU A 1 86 ? 9.376 -12.556 -3.683 1.00 98.19 86 LEU A O 1
ATOM 731 N N . THR A 1 87 ? 9.609 -10.325 -3.649 1.00 97.06 87 THR A N 1
ATOM 732 C CA . THR A 1 87 ? 10.364 -10.285 -2.388 1.00 97.06 87 THR A CA 1
ATOM 733 C C . THR A 1 87 ? 9.540 -10.822 -1.217 1.00 97.06 87 THR A C 1
ATOM 735 O O . THR A 1 87 ? 10.054 -11.597 -0.407 1.00 97.06 87 THR A O 1
ATOM 738 N N . ILE A 1 88 ? 8.266 -10.431 -1.111 1.00 96.00 88 ILE A N 1
ATOM 739 C CA . ILE A 1 88 ? 7.378 -10.912 -0.045 1.00 96.00 88 ILE A CA 1
ATOM 740 C C . ILE A 1 88 ? 7.124 -12.412 -0.196 1.00 96.00 88 ILE A C 1
ATOM 742 O O . ILE A 1 88 ? 7.317 -13.144 0.773 1.00 96.00 88 ILE A O 1
ATOM 746 N N . ILE A 1 89 ? 6.787 -12.879 -1.402 1.00 97.75 89 ILE A N 1
ATOM 747 C CA . ILE A 1 89 ? 6.566 -14.305 -1.683 1.00 97.75 89 ILE A CA 1
ATOM 748 C 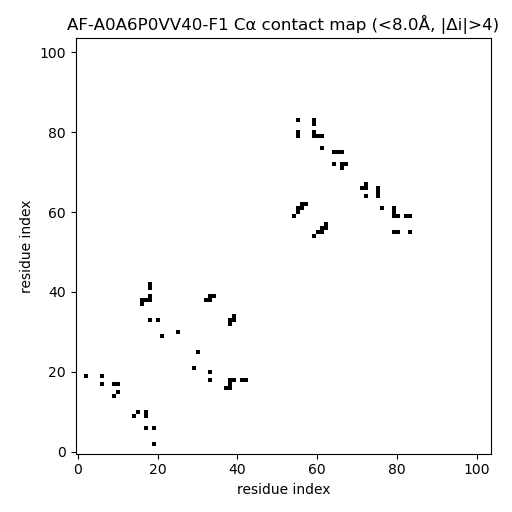C . ILE A 1 89 ? 7.800 -15.125 -1.293 1.00 97.75 89 ILE A C 1
ATOM 750 O O . ILE A 1 89 ? 7.683 -16.088 -0.537 1.00 97.75 89 ILE A O 1
ATOM 754 N N . SER A 1 90 ? 8.988 -14.714 -1.744 1.00 98.00 90 SER A N 1
ATOM 755 C CA . SER A 1 90 ? 10.248 -15.395 -1.429 1.00 98.00 90 SER A CA 1
ATOM 756 C C . SER A 1 90 ? 10.492 -15.493 0.082 1.00 98.00 90 SER A C 1
ATOM 758 O O . SER A 1 90 ? 10.749 -16.581 0.603 1.00 98.00 90 SER A O 1
ATOM 760 N N . ARG A 1 91 ? 10.322 -14.386 0.819 1.00 96.50 91 ARG A N 1
ATOM 761 C CA . ARG A 1 91 ? 10.475 -14.371 2.284 1.00 96.50 91 ARG A CA 1
ATOM 762 C C . ARG A 1 91 ? 9.479 -15.290 2.981 1.00 96.50 91 ARG A C 1
ATOM 764 O O . ARG A 1 91 ? 9.874 -16.039 3.870 1.00 96.50 91 ARG A O 1
ATOM 771 N N . THR A 1 92 ? 8.213 -15.261 2.573 1.00 97.00 92 THR A N 1
ATOM 772 C CA . THR A 1 92 ? 7.172 -16.117 3.153 1.00 97.00 92 THR A CA 1
ATOM 773 C C . THR A 1 92 ? 7.466 -17.596 2.908 1.00 97.00 92 THR A C 1
ATOM 775 O O . THR A 1 92 ? 7.343 -18.407 3.826 1.00 97.00 92 THR A O 1
ATOM 778 N N . LEU A 1 93 ? 7.906 -17.959 1.701 1.00 97.62 93 LEU A N 1
ATOM 779 C CA . LEU A 1 93 ? 8.283 -19.336 1.375 1.00 97.62 93 LEU A CA 1
ATOM 780 C C . LEU A 1 93 ? 9.511 -19.797 2.172 1.00 97.62 93 LEU A C 1
ATOM 782 O O . LEU A 1 93 ? 9.510 -20.910 2.699 1.00 97.62 93 LEU A O 1
ATOM 786 N N . ALA A 1 94 ? 10.528 -18.943 2.314 1.00 96.50 94 ALA A N 1
ATOM 787 C CA . ALA A 1 94 ? 11.717 -19.243 3.109 1.00 96.50 94 ALA A CA 1
ATOM 788 C C . ALA A 1 94 ? 11.378 -19.466 4.594 1.00 96.50 94 ALA A C 1
ATOM 790 O O . ALA A 1 94 ? 11.826 -20.449 5.183 1.00 96.50 94 ALA A O 1
ATOM 791 N N . GLN A 1 95 ? 10.532 -18.610 5.174 1.00 95.69 95 GLN A N 1
ATOM 792 C CA . GLN A 1 95 ? 10.056 -18.750 6.555 1.00 95.69 95 GLN A CA 1
ATOM 793 C C . GLN A 1 95 ? 9.262 -20.044 6.753 1.00 95.69 95 GLN A C 1
ATOM 795 O O . GLN A 1 95 ? 9.524 -20.786 7.696 1.00 95.69 95 GLN A O 1
ATOM 800 N N . LYS A 1 96 ? 8.343 -20.361 5.830 1.00 94.81 96 LYS A N 1
ATOM 801 C CA . LYS A 1 96 ? 7.566 -21.608 5.877 1.00 94.81 96 LYS A CA 1
ATOM 802 C C . LYS A 1 96 ? 8.469 -22.842 5.793 1.00 94.81 96 LYS A C 1
ATOM 804 O O . LYS A 1 96 ? 8.238 -23.825 6.491 1.00 94.81 96 LYS A O 1
ATOM 809 N N . LYS A 1 97 ? 9.511 -22.804 4.956 1.00 94.00 97 LYS A N 1
ATOM 810 C CA . LYS A 1 97 ? 10.498 -23.890 4.876 1.00 94.00 97 LYS A CA 1
ATOM 811 C C . LYS A 1 97 ? 11.244 -24.058 6.204 1.00 94.00 97 LYS A C 1
ATOM 813 O O . LYS A 1 97 ? 11.395 -25.182 6.666 1.00 94.00 97 LYS A O 1
ATOM 818 N N . GLN A 1 98 ? 11.678 -22.961 6.823 1.00 91.00 98 GLN A N 1
ATOM 819 C CA . GLN A 1 98 ? 12.373 -22.994 8.114 1.00 91.00 98 GLN A CA 1
ATOM 820 C C . GLN A 1 98 ? 11.489 -23.544 9.237 1.00 91.00 98 GLN A C 1
ATOM 822 O O . GLN A 1 98 ? 11.951 -24.392 9.992 1.00 91.00 98 GLN A O 1
ATOM 827 N N . SER A 1 99 ? 10.216 -23.139 9.311 1.00 91.00 99 SER A N 1
ATOM 828 C CA . SER A 1 99 ? 9.300 -23.656 10.334 1.00 91.00 99 SER A CA 1
ATOM 829 C C . SER A 1 99 ? 9.049 -25.157 10.187 1.00 91.00 99 SER A C 1
ATOM 831 O O . SER A 1 99 ? 8.936 -25.852 11.185 1.00 91.00 99 SER A O 1
ATOM 833 N N .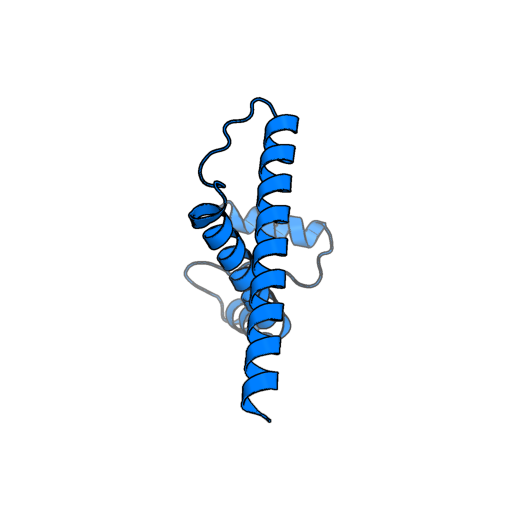 LEU A 1 100 ? 8.990 -25.672 8.953 1.00 89.50 100 LEU A N 1
ATOM 834 C CA . LEU A 1 100 ? 8.839 -27.110 8.706 1.00 89.50 100 LEU A CA 1
ATOM 835 C C . LEU A 1 100 ? 10.084 -27.907 9.118 1.00 89.50 100 LEU A C 1
ATOM 837 O O . LEU A 1 100 ? 9.950 -29.013 9.620 1.00 89.50 100 LEU A O 1
ATOM 841 N N . LEU A 1 101 ? 11.282 -27.345 8.929 1.00 87.56 101 LEU A N 1
ATOM 842 C CA . LEU A 1 101 ? 12.535 -27.986 9.340 1.00 87.56 101 LEU A CA 1
ATOM 843 C C . LEU A 1 101 ? 12.742 -27.993 10.861 1.00 87.56 101 LEU A C 1
ATOM 845 O O . LEU A 1 101 ? 13.503 -28.813 11.345 1.00 87.56 101 LEU A O 1
ATOM 849 N N . GLN A 1 102 ? 12.101 -27.086 11.602 1.00 78.12 102 GLN A N 1
ATOM 850 C CA . GLN A 1 102 ? 12.177 -27.018 13.069 1.00 78.12 102 GLN A CA 1
ATOM 851 C C . GLN A 1 102 ? 11.163 -27.930 13.782 1.00 78.12 102 GLN A C 1
ATOM 853 O O . GLN A 1 102 ? 11.226 -28.067 14.999 1.00 78.12 102 GLN A O 1
ATOM 858 N N . LEU A 1 103 ? 10.205 -28.499 13.043 1.00 71.38 103 LEU A N 1
ATOM 859 C CA . LEU A 1 103 ? 9.160 -29.388 13.565 1.00 71.38 103 LEU A CA 1
ATOM 860 C C . LEU A 1 103 ? 9.476 -30.882 13.365 1.00 71.38 103 LEU A C 1
ATOM 862 O O . LEU A 1 103 ? 8.697 -31.716 13.822 1.00 71.38 103 LEU A O 1
ATOM 866 N N . ASN A 1 104 ? 10.589 -31.199 12.699 1.00 56.25 104 ASN A N 1
ATOM 867 C CA . ASN A 1 104 ? 11.126 -32.547 12.491 1.00 56.25 104 ASN A CA 1
ATOM 868 C C . ASN A 1 104 ? 12.442 -32.706 13.254 1.00 56.25 104 ASN A C 1
ATOM 870 O O . ASN A 1 104 ? 12.754 -33.858 13.620 1.00 56.25 104 ASN A O 1
#

Secondary structure (DSSP, 8-state):
-HHHHHHHHHHHTT-S----PPPS---HHHHHHHHSHHHHHHHHHHHHHHHHHHHHHHHSSTT---S-HHHHHHHHHHHHHHHHHHHHHHHHHHHHHHHHHT--

Foldseek 3Di:
DVLVVVVVVCVVVVPPQDQRQDPDDDDPVSVVNCPDPSNVVVVVVVVVVVVVVVCLVVPQVPVDQPADDDVSVVVSVVVSVVVVVVVVVVVVVVVVVVVVVVVD

Mean predicted aligned error: 5.53 Å

Radius of gyration: 19.82 Å; Cα contacts (8 Å, |Δi|>4): 45; chains: 1; bounding box: 37×55×39 Å